Protein AF-A0A4P6ANY0-F1 (afdb_monomer_lite)

Radius of gyration: 17.71 Å; chains: 1; bounding box: 40×29×52 Å

Structure (mmCIF, N/CA/C/O backbone):
data_AF-A0A4P6ANY0-F1
#
_entry.id   AF-A0A4P6ANY0-F1
#
loop_
_atom_site.group_PDB
_atom_site.id
_atom_site.type_symbol
_atom_site.label_atom_id
_atom_site.label_alt_id
_atom_site.label_comp_id
_atom_site.label_asym_id
_atom_site.label_entity_id
_atom_site.label_seq_id
_atom_site.pdbx_PDB_ins_code
_atom_site.Cartn_x
_atom_site.Cartn_y
_atom_site.Cartn_z
_atom_site.occupancy
_atom_site.B_iso_or_equiv
_atom_site.auth_seq_id
_atom_site.auth_comp_id
_atom_site.auth_asym_id
_atom_site.auth_atom_id
_atom_site.pdbx_PDB_model_num
ATOM 1 N N . MET A 1 1 ? -23.982 -17.042 32.175 1.00 39.47 1 MET A N 1
ATOM 2 C CA . MET A 1 1 ? -23.091 -16.068 31.505 1.00 39.47 1 MET A CA 1
ATOM 3 C C . MET A 1 1 ? -23.804 -15.532 30.274 1.00 39.47 1 MET A C 1
ATOM 5 O O . MET A 1 1 ? -24.077 -16.291 29.357 1.00 39.47 1 MET A O 1
ATOM 9 N N . LYS A 1 2 ? -24.213 -14.259 30.294 1.00 32.12 2 LYS A N 1
ATOM 10 C CA . LYS A 1 2 ? -24.934 -13.619 29.187 1.00 32.12 2 LYS A CA 1
ATOM 11 C C . LYS A 1 2 ? -23.880 -13.184 28.167 1.00 32.12 2 LYS A C 1
ATOM 13 O O . LYS A 1 2 ? -23.181 -12.206 28.421 1.00 32.12 2 LYS A O 1
ATOM 18 N N . PHE A 1 3 ? -23.721 -13.928 27.071 1.00 43.78 3 PHE A N 1
ATOM 19 C CA . PHE A 1 3 ? -22.932 -13.477 25.925 1.00 43.78 3 PHE A CA 1
ATOM 20 C C . PHE A 1 3 ? -23.593 -12.197 25.404 1.00 43.78 3 PHE A C 1
ATOM 22 O O . PHE A 1 3 ? -24.580 -12.241 24.673 1.00 43.78 3 PHE A O 1
ATOM 29 N N . ARG A 1 4 ? -23.105 -11.033 25.853 1.00 41.69 4 ARG A N 1
ATOM 30 C CA . ARG A 1 4 ? -23.366 -9.772 25.164 1.00 41.69 4 ARG A CA 1
ATOM 31 C C . ARG A 1 4 ? -22.689 -9.925 23.813 1.00 41.69 4 ARG A C 1
ATOM 33 O O . ARG A 1 4 ? -21.478 -9.760 2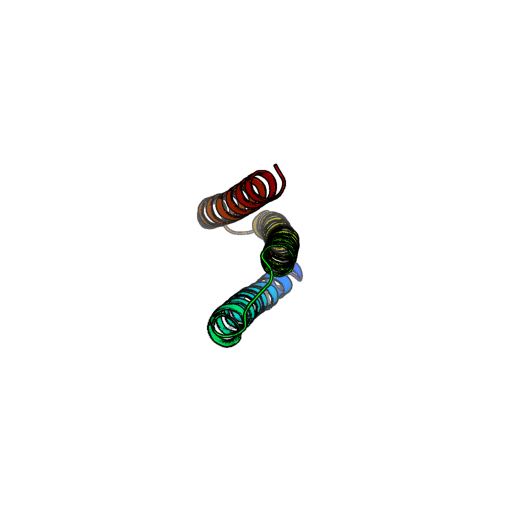3.724 1.00 41.69 4 ARG A O 1
ATOM 40 N N . GLY A 1 5 ? -23.466 -10.301 22.801 1.00 46.50 5 GLY A N 1
ATOM 41 C CA . GLY A 1 5 ? -23.066 -10.162 21.412 1.00 46.50 5 GLY A CA 1
ATOM 42 C C . GLY A 1 5 ? -22.784 -8.687 21.184 1.00 46.50 5 GLY A C 1
ATOM 43 O O . GLY A 1 5 ? -23.704 -7.888 21.023 1.00 46.50 5 GLY A O 1
ATOM 44 N N . THR A 1 6 ? -21.516 -8.306 21.281 1.00 53.78 6 THR A N 1
ATOM 45 C CA . THR A 1 6 ? -21.049 -7.031 20.767 1.00 53.78 6 THR A CA 1
ATOM 46 C C . THR A 1 6 ? -21.414 -7.029 19.287 1.00 53.78 6 THR A C 1
ATOM 48 O O . THR A 1 6 ? -21.040 -7.973 18.585 1.00 53.78 6 THR A O 1
ATOM 51 N N . PRO A 1 7 ? -22.191 -6.047 18.796 1.00 56.78 7 PRO A N 1
ATOM 52 C CA . PRO A 1 7 ? -22.453 -5.959 17.370 1.00 56.78 7 PRO A CA 1
ATOM 53 C C . PRO A 1 7 ? -21.090 -5.885 16.691 1.00 56.78 7 PRO A C 1
ATOM 55 O O . PRO A 1 7 ? -20.293 -4.995 17.005 1.00 56.78 7 PRO A O 1
ATOM 58 N N . ILE A 1 8 ? -20.781 -6.871 15.844 1.00 56.81 8 ILE A N 1
ATOM 59 C CA . ILE A 1 8 ? -19.542 -6.859 15.075 1.00 56.81 8 ILE A CA 1
ATOM 60 C C . ILE A 1 8 ? -19.610 -5.589 14.241 1.00 56.81 8 ILE A C 1
ATOM 62 O O . ILE A 1 8 ? -20.430 -5.463 13.335 1.00 56.81 8 ILE A O 1
ATOM 66 N N . ASN A 1 9 ? -18.798 -4.610 14.624 1.00 66.19 9 ASN A N 1
ATOM 67 C CA . ASN A 1 9 ? -18.746 -3.330 13.953 1.00 66.19 9 ASN A CA 1
ATOM 68 C C . ASN A 1 9 ? -18.287 -3.635 12.523 1.00 66.19 9 ASN A C 1
ATOM 70 O O . ASN A 1 9 ? -17.203 -4.191 12.348 1.00 66.19 9 ASN A O 1
ATOM 74 N N . THR A 1 10 ? -19.111 -3.354 11.510 1.00 69.44 10 THR A N 1
ATOM 75 C CA . THR A 1 10 ? -18.859 -3.736 10.105 1.00 69.44 10 THR A CA 1
ATOM 76 C C . THR A 1 10 ? -17.453 -3.338 9.651 1.00 69.44 10 THR A C 1
ATOM 78 O O . THR A 1 10 ? -16.779 -4.062 8.926 1.00 69.44 10 THR A O 1
ATOM 81 N N . TRP A 1 11 ? -16.964 -2.219 10.179 1.00 65.31 11 TRP A N 1
ATOM 82 C CA . TRP A 1 11 ? -15.621 -1.694 9.969 1.00 65.31 11 TRP A CA 1
ATOM 83 C C . TRP A 1 11 ? -14.494 -2.535 10.595 1.00 65.31 11 TRP A C 1
ATOM 85 O O . TRP A 1 11 ? -13.411 -2.630 10.026 1.00 65.31 11 TRP A O 1
ATOM 95 N N . ALA A 1 12 ? -14.729 -3.165 11.748 1.00 66.81 12 ALA A N 1
ATOM 96 C CA . ALA A 1 12 ? -13.783 -4.093 12.369 1.00 66.81 12 ALA A CA 1
ATOM 97 C C . ALA A 1 12 ? -13.691 -5.405 11.575 1.00 66.81 12 ALA A C 1
ATOM 99 O O . ALA A 1 12 ? -12.601 -5.945 11.409 1.00 66.81 12 ALA A O 1
ATOM 100 N N . LEU A 1 13 ? -14.817 -5.868 11.023 1.00 73.38 13 LEU A N 1
ATOM 101 C CA . LEU A 1 13 ? -14.867 -7.002 10.094 1.00 73.38 13 LEU A CA 1
ATOM 102 C C . LEU A 1 13 ? -14.066 -6.692 8.818 1.00 73.38 13 LEU A C 1
ATOM 104 O O . LEU A 1 13 ? -13.275 -7.512 8.361 1.00 73.38 13 LEU A O 1
ATOM 108 N N . LEU A 1 14 ? -14.203 -5.467 8.303 1.00 73.81 14 LEU A N 1
ATOM 109 C CA . LEU A 1 14 ? -13.471 -4.985 7.133 1.00 73.81 14 LEU A CA 1
ATOM 110 C C . LEU A 1 14 ? -11.955 -4.944 7.383 1.00 73.81 14 LEU A C 1
ATOM 112 O O . LEU A 1 14 ? -11.195 -5.444 6.563 1.00 73.81 14 LEU A O 1
ATOM 116 N N . LEU A 1 15 ? -11.503 -4.455 8.544 1.00 71.81 15 LEU A N 1
ATOM 117 C CA . LEU A 1 15 ? -10.084 -4.511 8.932 1.00 71.81 15 LEU A CA 1
ATOM 118 C C . LEU A 1 15 ? -9.560 -5.944 9.068 1.00 71.81 15 LEU A C 1
ATOM 120 O O . LEU A 1 15 ? -8.447 -6.232 8.629 1.00 71.81 15 LEU A O 1
ATOM 124 N N . LEU A 1 16 ? -10.361 -6.833 9.658 1.00 75.38 16 LEU A N 1
ATOM 125 C CA . LEU A 1 16 ? -10.000 -8.232 9.874 1.00 75.38 16 LEU A CA 1
ATOM 126 C C . LEU A 1 16 ? -9.828 -8.994 8.552 1.00 75.38 16 LEU A C 1
ATOM 128 O O . LEU A 1 16 ? -8.998 -9.893 8.481 1.00 75.38 16 LEU A O 1
ATOM 132 N N . VAL A 1 17 ? -10.554 -8.600 7.501 1.00 78.75 17 VAL A N 1
ATOM 133 C CA . VAL A 1 17 ? -10.396 -9.145 6.144 1.00 78.75 17 VAL A CA 1
ATOM 134 C C . VAL A 1 17 ? -9.290 -8.426 5.362 1.00 78.75 17 VAL A C 1
ATOM 136 O O . VAL A 1 17 ? -8.516 -9.075 4.665 1.00 78.75 17 VAL A O 1
ATOM 139 N N . CYS A 1 18 ? -9.151 -7.104 5.489 1.00 77.38 18 CYS A N 1
ATOM 140 C CA . CYS A 1 18 ? -8.137 -6.343 4.750 1.00 77.38 18 CYS A CA 1
ATOM 141 C C . CYS A 1 18 ? -6.701 -6.705 5.143 1.00 77.38 18 CYS A C 1
ATOM 143 O O . CYS A 1 18 ? -5.822 -6.703 4.287 1.00 77.38 18 CYS A O 1
ATOM 145 N N . LEU A 1 19 ? -6.445 -7.020 6.414 1.00 76.12 19 LEU A N 1
ATOM 146 C CA . LEU A 1 19 ? -5.098 -7.336 6.890 1.00 76.12 19 LEU A CA 1
ATOM 147 C C . LEU A 1 19 ? -4.498 -8.605 6.241 1.00 76.12 19 LEU A C 1
ATOM 149 O O . LEU A 1 19 ? -3.405 -8.509 5.682 1.00 76.12 19 LEU A O 1
ATOM 153 N N . PRO A 1 20 ? -5.178 -9.769 6.224 1.00 80.19 20 PRO A N 1
ATOM 154 C CA . PRO A 1 20 ? -4.682 -10.941 5.505 1.00 80.19 20 PRO A CA 1
ATOM 155 C C . PRO A 1 20 ? -4.616 -10.718 3.989 1.00 80.19 20 PRO A C 1
ATOM 157 O O . PRO A 1 20 ? -3.678 -11.198 3.359 1.00 80.19 20 PRO A O 1
ATOM 160 N N . VAL A 1 21 ? -5.538 -9.944 3.402 1.00 84.12 21 VAL A N 1
ATOM 161 C CA . VAL A 1 21 ? -5.475 -9.581 1.973 1.00 84.12 21 VAL A CA 1
ATOM 162 C C . VAL A 1 21 ? -4.207 -8.785 1.661 1.00 84.12 21 VAL A C 1
ATOM 164 O O . VAL A 1 21 ? -3.520 -9.100 0.693 1.00 84.12 21 VAL A O 1
ATOM 167 N N . ALA A 1 22 ? -3.845 -7.812 2.501 1.00 81.62 22 ALA A N 1
ATOM 168 C CA . ALA A 1 22 ? -2.621 -7.032 2.333 1.00 81.62 22 ALA A CA 1
ATOM 169 C C . ALA A 1 22 ? -1.355 -7.903 2.440 1.00 81.62 22 ALA A C 1
ATOM 171 O O . ALA A 1 22 ? -0.411 -7.712 1.674 1.00 81.62 22 ALA A O 1
ATOM 172 N N . ILE A 1 23 ? -1.347 -8.888 3.345 1.00 84.69 23 ILE A N 1
ATOM 173 C CA . ILE A 1 23 ? -0.234 -9.839 3.495 1.00 84.6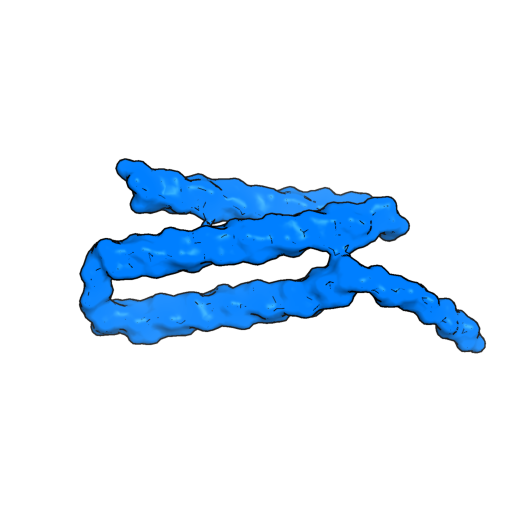9 23 ILE A CA 1
ATOM 174 C C . ILE A 1 23 ? -0.101 -10.723 2.250 1.00 84.69 23 ILE A C 1
ATOM 176 O O . ILE A 1 23 ? 0.994 -10.843 1.701 1.00 84.69 23 ILE A O 1
ATOM 180 N N . VAL A 1 24 ? -1.204 -11.310 1.771 1.00 88.38 24 VAL A N 1
ATOM 181 C CA . VAL A 1 24 ? -1.207 -12.138 0.552 1.00 88.38 24 VAL A CA 1
ATOM 182 C C . VAL A 1 24 ? -0.771 -11.315 -0.655 1.00 88.38 24 VAL A C 1
ATOM 184 O O . VAL A 1 24 ? 0.057 -11.770 -1.435 1.00 88.38 24 VAL A O 1
ATOM 187 N N . TYR A 1 25 ? -1.260 -10.082 -0.775 1.00 86.06 25 TYR A N 1
ATOM 188 C CA . TYR A 1 25 ? -0.862 -9.155 -1.828 1.00 86.06 25 TYR A CA 1
ATOM 189 C C . TYR A 1 25 ? 0.652 -8.884 -1.815 1.00 86.06 25 TYR A C 1
ATOM 191 O O . TYR A 1 25 ? 1.303 -8.998 -2.856 1.00 86.06 25 TYR A O 1
ATOM 199 N N . GLN A 1 26 ? 1.242 -8.591 -0.648 1.00 85.12 26 GLN A N 1
ATOM 200 C CA . GLN A 1 26 ? 2.694 -8.409 -0.543 1.00 85.12 26 GLN A CA 1
ATOM 201 C C . GLN A 1 26 ? 3.461 -9.683 -0.901 1.00 85.12 26 GLN A C 1
ATOM 203 O O . GLN A 1 26 ? 4.478 -9.614 -1.593 1.00 85.12 26 GLN A O 1
ATOM 208 N N . PHE A 1 27 ? 2.960 -10.846 -0.481 1.00 87.44 27 PHE A N 1
ATOM 209 C CA . PHE A 1 27 ? 3.574 -12.128 -0.803 1.00 87.44 27 PHE A CA 1
ATOM 210 C C . PHE A 1 27 ? 3.528 -12.424 -2.308 1.00 87.44 27 PHE A C 1
ATOM 212 O O . PHE A 1 27 ? 4.540 -12.824 -2.877 1.00 87.44 27 PHE A O 1
A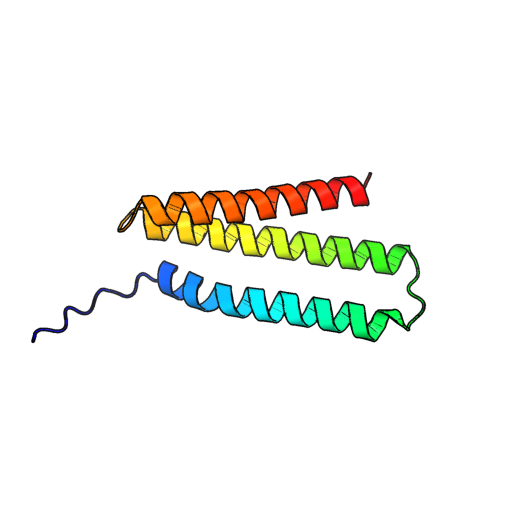TOM 219 N N . MET A 1 28 ? 2.399 -12.156 -2.974 1.00 87.88 28 MET A N 1
ATOM 220 C CA . MET A 1 28 ? 2.255 -12.318 -4.424 1.00 87.88 28 MET A CA 1
ATOM 221 C C . MET A 1 28 ? 3.234 -11.432 -5.194 1.00 87.88 28 MET A C 1
ATOM 223 O O . MET A 1 28 ? 3.907 -11.922 -6.095 1.00 87.88 28 MET A O 1
ATOM 227 N N . TRP A 1 29 ? 3.369 -10.155 -4.823 1.00 86.62 29 TRP A N 1
ATOM 228 C CA . TRP A 1 29 ? 4.345 -9.268 -5.463 1.00 86.62 29 TRP A CA 1
ATOM 229 C C . TRP A 1 29 ? 5.789 -9.676 -5.179 1.00 86.62 29 TRP A C 1
ATOM 231 O O . TRP A 1 29 ? 6.615 -9.638 -6.086 1.00 86.62 29 TRP A O 1
ATOM 241 N N . SER A 1 30 ? 6.100 -10.097 -3.952 1.00 84.69 30 SER A N 1
ATOM 242 C CA . SER A 1 30 ? 7.431 -10.601 -3.596 1.00 84.69 30 SER A CA 1
ATOM 243 C C . SER A 1 30 ? 7.796 -11.843 -4.416 1.00 84.69 30 SER A C 1
ATOM 245 O O . SER A 1 30 ? 8.868 -11.911 -5.019 1.00 84.69 30 SER A O 1
ATOM 247 N N . TRP A 1 31 ? 6.865 -12.793 -4.535 1.00 86.38 31 TRP A N 1
ATOM 248 C CA . TRP A 1 31 ? 7.017 -13.969 -5.390 1.00 86.38 31 TRP A CA 1
ATOM 249 C C . TRP A 1 31 ? 7.188 -13.577 -6.859 1.00 86.38 31 TRP A C 1
ATOM 251 O O . TRP A 1 31 ? 8.057 -14.104 -7.554 1.00 86.38 31 TRP A O 1
ATOM 261 N N . TYR A 1 32 ? 6.366 -12.647 -7.345 1.00 84.06 32 TYR A N 1
ATOM 262 C CA . TYR A 1 32 ? 6.394 -12.199 -8.731 1.00 84.06 32 TYR A CA 1
ATOM 263 C C . TYR A 1 32 ? 7.745 -11.575 -9.092 1.00 84.06 32 TYR A C 1
ATOM 265 O O . TYR A 1 32 ? 8.360 -11.988 -10.073 1.00 84.06 32 TYR A O 1
ATOM 273 N N . PHE A 1 33 ? 8.255 -10.656 -8.266 1.00 82.38 33 PHE A N 1
ATOM 274 C CA . PHE A 1 33 ? 9.558 -10.029 -8.493 1.00 82.38 33 PHE A CA 1
ATOM 275 C C . PHE A 1 33 ? 10.720 -11.013 -8.345 1.00 82.38 33 PHE A C 1
ATOM 277 O O . PHE A 1 33 ? 11.650 -10.956 -9.142 1.00 82.38 33 PHE A O 1
ATOM 284 N N . THR A 1 34 ? 10.676 -11.943 -7.388 1.00 81.88 34 THR A N 1
ATOM 285 C CA . THR A 1 34 ? 11.746 -12.945 -7.230 1.00 81.88 34 THR A CA 1
ATOM 286 C C . THR A 1 34 ? 11.772 -13.943 -8.388 1.00 81.88 34 THR A C 1
ATOM 288 O O . THR A 1 34 ? 12.838 -14.188 -8.948 1.00 81.88 34 THR A O 1
ATOM 291 N N . THR A 1 35 ? 10.616 -14.451 -8.822 1.00 80.25 35 THR A N 1
ATOM 292 C CA . THR A 1 35 ? 10.517 -15.432 -9.920 1.00 80.25 35 THR A CA 1
ATOM 293 C C . THR A 1 35 ? 10.840 -14.810 -11.275 1.0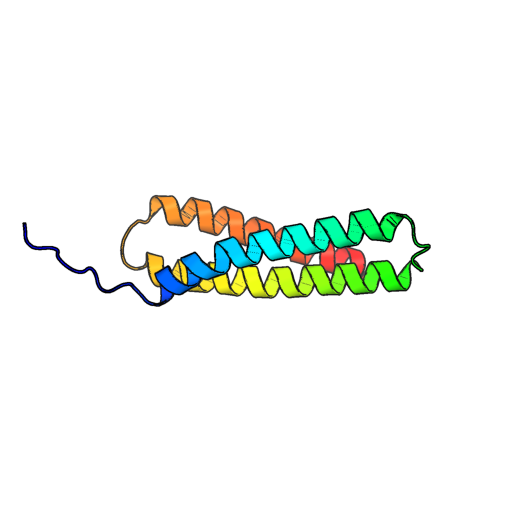0 80.25 35 THR A C 1
ATOM 295 O O . THR A 1 35 ? 11.540 -15.408 -12.088 1.00 80.25 35 THR A O 1
ATOM 298 N N . MET A 1 36 ? 10.357 -13.593 -11.526 1.00 69.19 36 MET A N 1
ATOM 299 C CA . MET A 1 36 ? 10.587 -12.914 -12.798 1.00 69.19 36 MET A CA 1
ATOM 300 C C . MET A 1 36 ? 11.922 -12.165 -12.855 1.00 69.19 36 MET A C 1
ATOM 302 O O . MET A 1 36 ? 12.282 -11.709 -13.932 1.00 69.19 36 MET A O 1
ATOM 306 N N . SER A 1 37 ? 12.679 -12.039 -11.758 1.00 58.34 37 SER A N 1
ATOM 307 C CA . SER A 1 37 ? 14.011 -11.403 -11.771 1.00 58.34 37 SER A CA 1
ATOM 308 C C . SER A 1 37 ? 15.010 -12.066 -12.735 1.00 58.34 37 SER A C 1
ATOM 310 O O . SER A 1 37 ? 15.984 -11.433 -13.131 1.00 58.34 37 SER A O 1
ATOM 312 N N . GLY A 1 38 ? 14.755 -13.317 -13.144 1.00 56.06 38 GLY A N 1
ATOM 313 C CA . GLY A 1 38 ? 15.527 -14.026 -14.170 1.00 56.06 38 GLY A CA 1
ATOM 314 C C . GLY A 1 38 ? 15.110 -13.733 -15.620 1.00 56.06 38 GLY A C 1
ATOM 315 O O . GLY A 1 38 ? 15.846 -14.079 -16.540 1.00 56.06 38 GLY A O 1
ATOM 316 N N . ALA A 1 39 ? 13.952 -13.103 -15.842 1.00 60.00 39 ALA A N 1
ATOM 317 C CA . ALA A 1 39 ? 13.504 -12.647 -17.153 1.00 60.00 39 ALA A CA 1
ATOM 318 C C . ALA A 1 39 ? 14.009 -11.217 -17.375 1.00 60.00 39 ALA A C 1
ATOM 320 O O . ALA A 1 39 ? 13.898 -10.368 -16.498 1.00 60.00 39 ALA A O 1
ATOM 321 N N . SER A 1 40 ? 14.581 -10.930 -18.539 1.00 63.09 40 SER A N 1
ATOM 322 C CA . SER A 1 40 ? 15.073 -9.603 -18.912 1.00 63.09 40 SER A CA 1
ATOM 323 C C . SER A 1 40 ? 13.916 -8.607 -19.041 1.00 63.09 40 SER A C 1
ATOM 325 O O . SER A 1 40 ? 13.365 -8.414 -20.124 1.00 63.09 40 SER A O 1
ATOM 327 N N . TRP A 1 41 ? 13.523 -7.992 -17.928 1.00 73.44 41 TRP A N 1
ATOM 328 C CA . TRP A 1 41 ? 12.607 -6.859 -17.912 1.00 73.44 41 TRP A CA 1
ATOM 329 C C . TRP A 1 41 ? 13.234 -5.692 -18.667 1.00 73.44 41 TRP A C 1
ATOM 331 O O . TRP A 1 41 ? 14.367 -5.303 -18.378 1.00 73.44 41 TRP A O 1
ATOM 341 N N . SER A 1 42 ? 12.495 -5.088 -19.599 1.00 79.06 42 SER A N 1
ATOM 342 C CA . SER A 1 42 ? 12.846 -3.734 -20.014 1.00 79.06 42 SER A CA 1
ATOM 343 C C . SER A 1 42 ? 12.660 -2.797 -18.816 1.00 79.06 42 SER A C 1
ATOM 345 O O . SER A 1 42 ? 11.742 -2.978 -18.007 1.00 79.06 42 SER A O 1
ATOM 347 N N . LEU A 1 43 ? 13.538 -1.800 -18.692 1.00 77.44 43 LEU A N 1
ATOM 348 C CA . LEU A 1 43 ? 13.502 -0.822 -17.600 1.00 77.44 43 LEU A CA 1
ATOM 349 C C . LEU A 1 43 ? 12.110 -0.177 -17.463 1.00 77.44 43 LEU A C 1
ATOM 351 O O . LEU A 1 43 ? 11.597 -0.046 -16.355 1.00 77.44 43 LEU A O 1
ATOM 355 N N . GLU A 1 44 ? 11.468 0.120 -18.595 1.00 78.62 44 GLU A N 1
ATOM 356 C CA . GLU A 1 44 ? 10.121 0.696 -18.671 1.00 78.62 44 GLU A CA 1
ATOM 357 C C . GLU A 1 44 ? 9.033 -0.238 -18.115 1.00 78.62 44 GLU A C 1
ATOM 359 O O . GLU A 1 44 ? 8.151 0.205 -17.379 1.00 78.62 44 GLU A O 1
ATOM 364 N N . LEU A 1 45 ? 9.085 -1.542 -18.421 1.00 80.50 45 LEU A N 1
ATOM 365 C CA . LEU A 1 45 ? 8.117 -2.513 -17.892 1.00 80.50 45 LEU A CA 1
ATOM 366 C C . LEU A 1 45 ? 8.261 -2.675 -16.379 1.00 80.50 45 LEU A C 1
ATOM 368 O O . LEU A 1 45 ? 7.256 -2.744 -15.668 1.00 80.50 45 LEU A O 1
ATOM 372 N N . TYR A 1 46 ? 9.500 -2.706 -15.885 1.00 81.69 46 TYR A N 1
ATOM 373 C CA . TYR A 1 46 ? 9.772 -2.766 -14.453 1.00 81.69 46 TYR A CA 1
ATOM 374 C C . TYR A 1 46 ? 9.241 -1.518 -13.734 1.00 81.69 46 TYR A C 1
ATOM 376 O O . TYR A 1 46 ? 8.491 -1.643 -12.768 1.00 81.69 46 TYR A O 1
ATOM 384 N N . GLN A 1 47 ? 9.553 -0.321 -14.239 1.00 80.88 47 GLN A N 1
ATOM 385 C CA . GLN A 1 47 ? 9.068 0.940 -13.670 1.00 80.88 47 GLN A CA 1
ATOM 386 C C . GLN A 1 47 ? 7.536 1.007 -13.649 1.00 80.88 47 GLN A C 1
ATOM 388 O O . GLN A 1 47 ? 6.955 1.283 -12.600 1.00 80.88 47 GLN A O 1
ATOM 393 N N . ASN A 1 48 ? 6.868 0.666 -14.755 1.00 82.94 48 ASN A N 1
ATOM 394 C CA . ASN A 1 48 ? 5.405 0.676 -14.832 1.00 82.94 48 ASN A CA 1
ATOM 395 C C . ASN A 1 48 ? 4.752 -0.277 -13.819 1.00 82.94 48 ASN A C 1
ATOM 397 O O . ASN A 1 48 ? 3.752 0.075 -13.191 1.00 82.94 48 ASN A O 1
ATOM 401 N N . LEU A 1 49 ? 5.320 -1.467 -13.608 1.00 85.19 49 LEU A N 1
ATOM 402 C CA . LEU A 1 49 ? 4.800 -2.414 -12.619 1.00 85.19 49 LEU A CA 1
ATOM 403 C C . LEU A 1 49 ? 5.040 -1.977 -11.183 1.00 85.19 49 LEU A C 1
ATOM 405 O O . LEU A 1 49 ? 4.178 -2.191 -10.332 1.00 85.19 49 LEU A O 1
ATOM 409 N N . VAL A 1 50 ? 6.189 -1.366 -10.901 1.00 84.62 50 VAL A N 1
ATOM 410 C CA . VAL A 1 50 ? 6.472 -0.833 -9.569 1.00 84.62 50 VAL A CA 1
ATOM 411 C C . VAL A 1 50 ? 5.544 0.344 -9.257 1.00 84.62 50 VAL A C 1
ATOM 413 O O . VAL A 1 50 ? 4.975 0.387 -8.167 1.00 84.62 50 VAL A O 1
ATOM 416 N N . VAL A 1 51 ? 5.302 1.241 -10.219 1.00 85.00 51 VAL A N 1
ATOM 417 C CA . VAL A 1 51 ? 4.324 2.335 -10.086 1.00 85.00 51 VAL A CA 1
ATOM 418 C C . VAL A 1 51 ? 2.915 1.784 -9.873 1.00 85.00 51 VAL A C 1
ATOM 420 O O . VAL A 1 51 ? 2.205 2.252 -8.980 1.00 85.00 51 VAL A O 1
ATOM 423 N N . PHE A 1 52 ? 2.517 0.760 -10.634 1.00 85.88 52 PHE A N 1
ATOM 424 C CA . PHE A 1 52 ? 1.222 0.104 -10.458 1.00 85.88 52 PHE A CA 1
ATOM 425 C C . PHE A 1 52 ? 1.085 -0.493 -9.053 1.00 85.88 52 PHE A C 1
ATOM 427 O O . PHE A 1 52 ? 0.123 -0.180 -8.353 1.00 85.88 52 PHE A O 1
ATOM 434 N N . LYS A 1 53 ? 2.083 -1.266 -8.605 1.00 87.00 53 LYS A N 1
ATOM 435 C CA . LYS A 1 53 ? 2.126 -1.848 -7.258 1.00 87.00 53 LYS A CA 1
ATOM 436 C C . LYS A 1 53 ? 2.001 -0.776 -6.172 1.00 87.00 53 LYS A C 1
ATOM 438 O O . LYS A 1 53 ? 1.200 -0.945 -5.253 1.00 87.00 53 LYS A O 1
ATOM 443 N N . LEU A 1 54 ? 2.796 0.293 -6.255 1.00 84.12 54 LEU A N 1
ATOM 444 C CA . LEU A 1 54 ? 2.794 1.382 -5.273 1.00 84.12 54 LEU A CA 1
ATOM 445 C C . LEU A 1 54 ? 1.444 2.109 -5.249 1.00 84.12 54 LEU A C 1
ATOM 447 O O . LEU A 1 54 ? 0.931 2.428 -4.178 1.00 84.12 54 LEU A O 1
ATOM 451 N N . SER A 1 55 ? 0.832 2.317 -6.416 1.00 85.75 55 SER A N 1
ATOM 452 C CA . SER A 1 55 ? -0.482 2.956 -6.529 1.00 85.75 55 SER A CA 1
ATOM 453 C C . SER A 1 55 ? -1.571 2.138 -5.832 1.00 85.75 55 SER A C 1
ATOM 455 O O . SER A 1 55 ? -2.361 2.687 -5.061 1.00 85.75 55 SER A O 1
ATOM 457 N N . SER A 1 56 ? -1.602 0.816 -6.037 1.00 85.56 56 SER A N 1
ATOM 458 C CA . SER A 1 56 ? -2.568 -0.055 -5.356 1.00 85.56 56 SER A CA 1
ATOM 459 C C . SER A 1 56 ? -2.301 -0.195 -3.855 1.00 85.56 56 SER A C 1
ATOM 461 O O . SER A 1 56 ? -3.256 -0.280 -3.082 1.00 85.56 56 SER A O 1
ATOM 463 N N . GLU A 1 57 ? -1.040 -0.149 -3.413 1.00 84.38 57 GLU A N 1
ATOM 464 C CA . GLU A 1 57 ? -0.690 -0.102 -1.985 1.00 84.38 57 GLU A CA 1
ATOM 465 C C . GLU A 1 57 ? -1.232 1.163 -1.309 1.00 84.38 57 GLU A C 1
ATOM 467 O O . GLU A 1 57 ? -1.874 1.069 -0.262 1.00 84.38 57 GLU A O 1
ATOM 472 N N . ILE A 1 58 ? -1.067 2.335 -1.934 1.00 85.88 58 ILE A N 1
ATOM 473 C CA . ILE A 1 58 ? -1.589 3.608 -1.412 1.00 85.88 58 ILE A CA 1
ATOM 474 C C . ILE A 1 58 ? -3.107 3.541 -1.224 1.00 85.88 58 ILE A C 1
ATOM 476 O O . ILE A 1 58 ? -3.614 3.933 -0.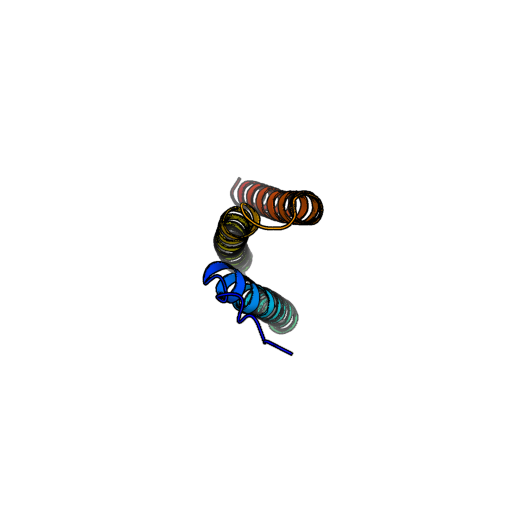170 1.00 85.88 58 ILE A O 1
ATOM 480 N N . VAL A 1 59 ? -3.843 3.027 -2.215 1.00 86.88 59 VAL A N 1
ATOM 481 C CA . VAL A 1 59 ? -5.308 2.905 -2.136 1.00 86.88 59 VAL A CA 1
ATOM 482 C C . VAL A 1 59 ? -5.715 1.957 -1.007 1.00 86.88 59 VAL A C 1
ATOM 484 O O . VAL A 1 59 ? -6.547 2.312 -0.170 1.00 86.88 59 VAL A O 1
ATOM 487 N N . MET A 1 60 ? -5.101 0.774 -0.936 1.00 84.88 60 MET A N 1
ATOM 488 C CA . MET A 1 60 ? -5.408 -0.230 0.083 1.00 84.88 60 MET A CA 1
ATOM 489 C C . MET A 1 60 ? -5.123 0.286 1.499 1.00 84.88 60 MET A C 1
ATOM 491 O O . MET A 1 60 ? -5.990 0.198 2.373 1.00 84.88 60 MET A O 1
ATOM 495 N N . TYR A 1 61 ? -3.952 0.882 1.730 1.00 83.50 61 TYR A N 1
ATOM 496 C CA . TYR A 1 61 ? -3.591 1.423 3.041 1.00 83.50 61 TYR A CA 1
ATOM 497 C C . TYR A 1 61 ? -4.441 2.632 3.426 1.00 83.50 61 TYR A C 1
ATOM 499 O O . TYR A 1 61 ? -4.807 2.760 4.594 1.00 83.50 61 TYR A O 1
ATOM 507 N N . SER A 1 62 ? -4.844 3.469 2.465 1.00 83.06 62 SER A N 1
ATOM 508 C CA . SER A 1 62 ? -5.769 4.582 2.717 1.00 83.06 62 SER A CA 1
ATOM 509 C C . SER A 1 62 ? -7.145 4.088 3.172 1.00 83.06 62 SER A C 1
ATOM 511 O O . SER A 1 62 ? -7.707 4.622 4.130 1.00 83.06 62 SER A O 1
ATOM 513 N N . ILE A 1 63 ? -7.672 3.027 2.546 1.00 83.19 63 ILE A N 1
ATOM 514 C CA . ILE A 1 63 ? -8.940 2.396 2.950 1.00 83.19 63 ILE A CA 1
ATOM 515 C C . ILE A 1 63 ? -8.815 1.783 4.349 1.00 83.19 63 ILE A C 1
ATOM 517 O O . ILE A 1 63 ? -9.698 1.983 5.186 1.00 83.19 63 ILE A O 1
ATOM 521 N N . MET A 1 64 ? -7.714 1.079 4.633 1.00 81.25 64 MET A N 1
ATOM 522 C CA . MET A 1 64 ? -7.466 0.505 5.959 1.00 81.25 64 MET A CA 1
ATOM 523 C C . MET A 1 64 ? -7.351 1.593 7.028 1.00 81.25 64 MET A C 1
ATOM 525 O O . MET A 1 64 ? -7.986 1.480 8.073 1.00 81.25 64 MET A O 1
ATOM 529 N N . LEU A 1 65 ? -6.606 2.669 6.765 1.00 81.38 65 LEU A N 1
ATOM 530 C CA . LEU A 1 65 ? -6.479 3.810 7.670 1.00 81.38 65 LEU A CA 1
ATOM 531 C C . LEU A 1 65 ? -7.845 4.458 7.930 1.00 81.38 65 LEU A C 1
ATOM 533 O O . LEU A 1 65 ? -8.193 4.730 9.079 1.00 81.38 65 LEU A O 1
ATOM 537 N N . TRP A 1 66 ? -8.653 4.649 6.887 1.00 79.81 66 TRP A N 1
ATOM 538 C CA . TRP A 1 66 ? -9.990 5.225 7.006 1.00 79.81 66 TRP A CA 1
ATOM 539 C C . TRP A 1 66 ? -10.940 4.348 7.833 1.00 79.81 66 TRP A C 1
ATOM 541 O O . TRP A 1 66 ? -11.597 4.843 8.756 1.00 79.81 66 TRP A O 1
ATOM 551 N N . ALA A 1 67 ? -10.967 3.039 7.566 1.00 75.31 67 ALA A N 1
ATOM 552 C CA . ALA A 1 67 ? -11.732 2.075 8.353 1.00 75.31 67 ALA A CA 1
ATOM 553 C C . ALA A 1 67 ? -11.278 2.076 9.819 1.00 75.31 67 ALA A C 1
ATOM 555 O O . ALA A 1 67 ? -12.106 2.081 10.733 1.00 75.31 67 ALA A O 1
ATOM 556 N N . LEU A 1 68 ? -9.967 2.160 10.054 1.00 73.44 68 LEU A N 1
ATOM 557 C CA . LEU A 1 68 ? -9.396 2.215 11.391 1.00 73.44 68 LEU A CA 1
ATOM 558 C C . LEU A 1 68 ? -9.842 3.467 12.129 1.00 73.44 68 LEU A C 1
ATOM 560 O O . LEU A 1 68 ? -10.355 3.340 13.239 1.00 73.44 68 LEU A O 1
ATOM 564 N N . VAL A 1 69 ? -9.751 4.646 11.505 1.00 72.81 69 VAL A N 1
ATOM 565 C CA . VAL A 1 69 ? -10.237 5.914 12.070 1.00 72.81 69 VAL A CA 1
ATOM 566 C C . VAL A 1 69 ? -11.701 5.796 12.492 1.00 72.81 69 VAL A C 1
ATOM 568 O O . VAL A 1 69 ? -12.011 6.176 13.623 1.00 72.81 69 VAL A O 1
ATOM 571 N N . LYS A 1 70 ? -12.569 5.216 11.645 1.00 70.25 70 LYS A N 1
ATOM 572 C CA . LYS A 1 70 ? -14.006 5.018 11.912 1.00 70.25 70 LYS A CA 1
ATOM 573 C C . LYS A 1 70 ? -14.285 4.042 13.061 1.00 70.25 70 LYS A C 1
ATOM 575 O O . LYS A 1 70 ? -15.077 4.378 13.938 1.00 70.25 70 LYS A O 1
ATOM 580 N N . VAL A 1 71 ? -13.621 2.881 13.115 1.00 66.06 71 VAL A N 1
ATOM 581 C CA . VAL A 1 71 ? -13.771 1.906 14.224 1.00 66.06 71 VAL A CA 1
ATOM 582 C C . VAL A 1 71 ? -13.379 2.539 15.549 1.00 66.06 71 VAL A C 1
ATOM 584 O O . VAL A 1 71 ? -14.078 2.457 16.558 1.00 66.06 71 VAL A O 1
ATOM 587 N N . SER A 1 72 ? -12.231 3.194 15.556 1.00 60.81 72 SER A N 1
ATOM 588 C CA . SER A 1 72 ? -11.567 3.572 16.792 1.00 60.81 72 SER A CA 1
ATOM 589 C C . SER A 1 72 ? -12.052 4.910 17.356 1.00 60.81 72 SER A C 1
ATOM 591 O O . SER A 1 72 ? -11.471 5.407 18.315 1.00 60.81 72 SER A O 1
ATOM 593 N N . VAL A 1 73 ? -13.116 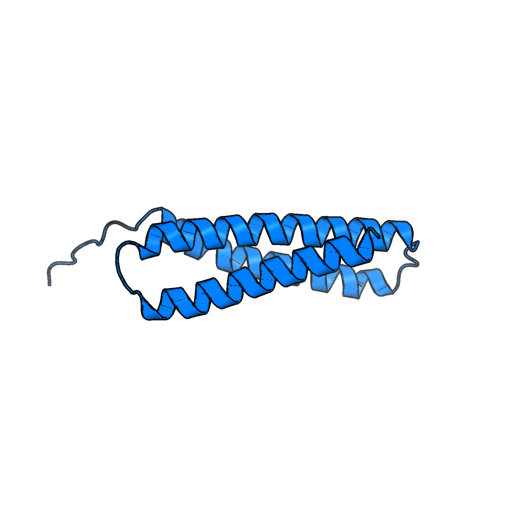5.512 16.803 1.00 57.12 73 VAL A N 1
ATOM 594 C CA . VAL A 1 73 ? -13.904 6.551 17.505 1.00 57.12 73 VAL A CA 1
ATOM 595 C C . VAL A 1 73 ? -14.549 5.979 18.778 1.00 57.12 73 VAL A C 1
ATOM 597 O O . VAL A 1 73 ? -14.903 6.740 19.668 1.00 57.12 73 VAL A O 1
ATOM 600 N N . THR A 1 74 ? -14.661 4.650 18.907 1.00 54.22 74 THR A N 1
ATOM 601 C CA . THR A 1 74 ? -15.524 4.045 19.931 1.00 54.22 74 THR A CA 1
ATOM 602 C C . THR A 1 74 ? -14.845 3.281 21.073 1.00 54.22 74 THR A C 1
ATOM 604 O O . THR A 1 74 ? -15.521 3.120 22.084 1.00 54.22 74 THR A O 1
ATOM 607 N N . GLN A 1 75 ? -13.584 2.803 20.991 1.00 55.47 75 GLN A N 1
ATOM 608 C CA . GLN A 1 75 ? -13.103 1.839 22.013 1.00 55.47 75 GLN A CA 1
ATOM 609 C C . GLN A 1 75 ? -11.672 1.968 22.594 1.00 55.47 75 GLN A C 1
ATOM 611 O O . GLN A 1 75 ? -11.562 1.760 23.796 1.00 55.47 75 GLN A O 1
ATOM 616 N N . HIS A 1 76 ? -10.592 2.351 21.885 1.00 60.50 76 HIS A N 1
ATOM 617 C CA . HIS A 1 76 ? -9.241 2.431 22.510 1.00 60.50 76 HIS A CA 1
ATOM 618 C C . HIS A 1 76 ? -8.285 3.463 21.850 1.00 60.50 76 HIS A C 1
ATOM 620 O O . HIS A 1 76 ? -7.876 3.254 20.707 1.00 60.50 76 HIS A O 1
ATOM 626 N N . PRO A 1 77 ? -7.867 4.548 22.541 1.00 59.16 77 PRO A N 1
ATOM 627 C CA . PRO A 1 77 ? -7.096 5.649 21.938 1.00 59.16 77 PRO A CA 1
ATOM 628 C C . PRO A 1 77 ? -5.587 5.385 21.750 1.00 59.16 77 PRO A C 1
ATOM 630 O O . PRO A 1 77 ? -4.998 5.924 20.818 1.00 59.16 77 PRO A O 1
ATOM 633 N N . LEU A 1 78 ? -4.943 4.552 22.580 1.00 58.69 78 LEU A N 1
ATOM 634 C CA . LEU A 1 78 ? -3.479 4.356 22.536 1.00 58.69 78 LEU A CA 1
ATOM 635 C C . LEU A 1 78 ? -3.009 3.460 21.377 1.00 58.69 78 LEU A C 1
ATOM 637 O O . LEU A 1 78 ? -2.090 3.822 20.647 1.00 58.69 78 LEU A O 1
ATOM 641 N N . SER A 1 79 ? -3.676 2.324 21.151 1.00 59.62 79 SER A N 1
ATOM 642 C CA . SER A 1 79 ? -3.378 1.435 20.011 1.00 59.62 79 SER A CA 1
ATOM 643 C C . SER A 1 79 ? -3.618 2.136 18.662 1.00 59.62 79 SER A C 1
ATOM 645 O O . SER A 1 79 ? -2.919 1.888 17.681 1.00 59.62 79 SER A O 1
ATOM 647 N N . LYS A 1 80 ? -4.547 3.097 18.644 1.00 62.84 80 LYS A N 1
ATOM 648 C CA . LYS A 1 80 ? -4.910 3.912 17.485 1.00 62.84 80 LYS A CA 1
ATOM 649 C C . LYS A 1 80 ? -3.772 4.818 17.014 1.00 62.84 80 LYS A C 1
ATOM 651 O O . LYS A 1 80 ? -3.526 4.897 15.815 1.00 62.84 80 LYS A O 1
ATOM 656 N N . GLY A 1 81 ? -3.076 5.473 17.947 1.00 64.44 81 GLY A N 1
ATOM 657 C CA . GLY A 1 81 ? -1.957 6.359 17.621 1.00 64.44 81 GLY A CA 1
ATOM 658 C C . GLY A 1 81 ? -0.835 5.604 16.918 1.00 64.44 81 GLY A C 1
ATOM 659 O O . GLY A 1 81 ? -0.396 6.010 15.850 1.00 64.44 81 GLY A O 1
ATOM 660 N N . ILE A 1 82 ? -0.452 4.447 17.460 1.00 73.25 82 ILE A N 1
ATOM 661 C CA . ILE A 1 82 ? 0.635 3.629 16.912 1.00 73.25 82 ILE A CA 1
ATOM 662 C C . ILE A 1 82 ? 0.288 3.134 15.506 1.00 73.25 82 ILE A C 1
ATOM 664 O O . ILE A 1 82 ? 1.066 3.340 14.578 1.00 73.25 82 ILE A O 1
ATOM 668 N N . VAL A 1 83 ? -0.895 2.537 15.319 1.00 71.00 83 VAL A N 1
ATOM 669 C CA . VAL A 1 83 ? -1.286 1.989 14.010 1.00 71.00 83 VAL A CA 1
ATOM 670 C C . VAL A 1 83 ? -1.501 3.097 12.977 1.00 71.00 83 VAL A C 1
ATOM 672 O O . VAL A 1 83 ? -1.105 2.939 11.826 1.00 71.00 83 VAL A O 1
ATOM 675 N N . SER A 1 84 ? -2.069 4.240 13.376 1.00 74.56 84 SER A N 1
ATOM 676 C CA . SER A 1 84 ? -2.240 5.385 12.479 1.00 74.56 84 SER A CA 1
ATOM 677 C C . SER A 1 84 ? -0.903 5.990 12.062 1.00 74.56 84 SER A C 1
ATOM 679 O O . SER A 1 84 ? -0.741 6.305 10.891 1.00 74.56 84 SER A O 1
ATOM 681 N N . ILE A 1 85 ? 0.050 6.147 12.986 1.00 80.19 85 ILE A N 1
ATOM 682 C CA . ILE A 1 85 ? 1.393 6.654 12.669 1.00 80.19 85 ILE A CA 1
ATOM 683 C C . ILE A 1 85 ? 2.092 5.698 11.704 1.00 80.19 85 ILE A C 1
ATOM 685 O O . ILE A 1 85 ? 2.653 6.142 10.705 1.00 80.19 85 ILE A O 1
ATOM 689 N N . PHE A 1 86 ? 2.010 4.391 11.964 1.00 78.12 86 PHE A N 1
ATOM 690 C CA . PHE A 1 86 ? 2.644 3.381 11.123 1.00 78.12 86 PHE A CA 1
ATOM 691 C C . PHE A 1 86 ? 2.054 3.369 9.706 1.00 78.12 86 PHE A C 1
ATOM 693 O O . PHE A 1 86 ? 2.791 3.440 8.727 1.00 78.12 86 PHE A O 1
ATOM 700 N N . MET A 1 87 ? 0.723 3.373 9.589 1.00 78.19 87 MET A N 1
ATOM 701 C CA . MET A 1 87 ? 0.032 3.415 8.296 1.00 78.19 87 MET A CA 1
ATOM 702 C C . MET A 1 87 ? 0.291 4.716 7.532 1.00 78.19 87 MET A C 1
ATOM 704 O O . MET A 1 87 ? 0.569 4.672 6.337 1.00 78.19 87 MET A O 1
ATOM 708 N N . SER A 1 88 ? 0.257 5.871 8.202 1.00 81.94 88 SER A N 1
ATOM 709 C CA . SER A 1 88 ? 0.592 7.152 7.570 1.00 81.94 88 SER A CA 1
ATOM 710 C C . SER A 1 88 ? 2.046 7.193 7.099 1.00 81.94 88 SER A C 1
ATOM 712 O O . SER A 1 88 ? 2.315 7.714 6.022 1.00 81.94 88 SER A O 1
ATOM 714 N N . GLY A 1 89 ? 2.975 6.615 7.867 1.00 83.12 89 GLY A N 1
ATOM 715 C CA . GLY A 1 89 ? 4.377 6.482 7.470 1.00 83.12 89 GLY A CA 1
ATOM 716 C C . GLY A 1 89 ? 4.546 5.642 6.205 1.00 83.12 89 GLY A C 1
ATOM 717 O O . GLY A 1 89 ? 5.254 6.059 5.293 1.00 83.12 89 GLY A O 1
ATOM 718 N N . ILE A 1 90 ? 3.839 4.510 6.111 1.00 82.19 90 ILE A N 1
ATOM 719 C CA . ILE A 1 90 ? 3.837 3.663 4.909 1.00 82.19 90 ILE A CA 1
ATOM 720 C C . ILE A 1 90 ? 3.269 4.431 3.710 1.00 82.19 90 ILE A C 1
ATOM 722 O O . ILE A 1 90 ? 3.894 4.448 2.657 1.00 82.19 90 ILE A O 1
ATOM 726 N N . ILE A 1 91 ? 2.136 5.123 3.868 1.00 84.31 91 ILE A N 1
ATOM 727 C CA . ILE A 1 91 ? 1.522 5.905 2.783 1.00 84.31 91 ILE A CA 1
ATOM 728 C C . ILE A 1 91 ? 2.465 7.017 2.306 1.00 84.31 91 ILE A C 1
ATOM 730 O O . ILE A 1 91 ? 2.672 7.165 1.104 1.00 84.31 91 ILE A O 1
ATOM 734 N N . LEU A 1 92 ? 3.063 7.781 3.226 1.00 86.81 92 LEU A N 1
ATOM 735 C CA . LEU A 1 92 ? 4.014 8.844 2.886 1.00 86.81 92 LEU A CA 1
ATOM 736 C C . LEU A 1 92 ? 5.249 8.294 2.170 1.00 86.81 92 LEU A C 1
ATOM 738 O O . LEU A 1 92 ? 5.689 8.878 1.182 1.00 86.81 92 LEU A O 1
ATOM 742 N N . TYR A 1 93 ? 5.778 7.161 2.634 1.00 83.81 93 TYR A N 1
ATOM 743 C CA . TYR A 1 93 ? 6.893 6.483 1.982 1.00 83.81 93 TYR A CA 1
ATOM 744 C C . TYR A 1 93 ? 6.527 6.015 0.567 1.00 83.81 93 TYR A C 1
ATOM 746 O O . TYR A 1 93 ? 7.276 6.275 -0.374 1.00 83.81 93 TYR A O 1
ATOM 754 N N . SER A 1 94 ? 5.357 5.393 0.389 1.00 80.75 94 SER A N 1
ATOM 755 C CA . SER A 1 94 ? 4.872 4.958 -0.924 1.00 80.75 94 SER A CA 1
ATOM 756 C C . SER A 1 94 ? 4.670 6.137 -1.877 1.00 80.75 94 SER A C 1
ATOM 758 O O . SER A 1 94 ? 5.073 6.054 -3.033 1.00 80.75 94 SER A O 1
ATOM 760 N N . ILE A 1 95 ? 4.109 7.254 -1.398 1.00 82.44 95 ILE A N 1
ATOM 761 C CA . ILE A 1 95 ? 3.943 8.486 -2.183 1.00 82.44 95 ILE A CA 1
ATOM 762 C C . ILE A 1 95 ? 5.306 9.053 -2.593 1.00 82.44 95 ILE A C 1
ATOM 764 O O . ILE A 1 95 ? 5.515 9.354 -3.766 1.00 82.44 95 ILE A O 1
ATOM 768 N N . TYR A 1 96 ? 6.245 9.171 -1.652 1.00 86.62 96 TYR A N 1
ATOM 769 C CA . TYR A 1 96 ? 7.598 9.654 -1.932 1.00 86.62 96 TYR A CA 1
ATOM 770 C C . TYR A 1 96 ? 8.309 8.782 -2.976 1.00 86.62 96 TYR A C 1
ATOM 772 O O . TYR A 1 96 ? 8.865 9.304 -3.941 1.00 86.62 96 TYR A O 1
ATOM 780 N N . SER A 1 97 ? 8.231 7.456 -2.827 1.00 77.44 97 SER A N 1
ATOM 781 C CA . SER A 1 97 ? 8.790 6.507 -3.792 1.00 77.44 97 SER A CA 1
ATOM 782 C C . SER A 1 97 ? 8.163 6.659 -5.178 1.00 77.44 97 SER A C 1
ATOM 784 O O . SER A 1 97 ? 8.859 6.502 -6.175 1.00 77.44 97 SER A O 1
ATOM 786 N N . LEU A 1 98 ? 6.866 6.963 -5.256 1.00 79.25 98 LEU A N 1
ATOM 787 C CA . LEU A 1 98 ? 6.157 7.148 -6.520 1.00 79.25 98 LEU A CA 1
ATOM 788 C C . LEU A 1 98 ? 6.611 8.437 -7.220 1.00 79.25 98 LEU A C 1
ATOM 790 O O . LEU A 1 98 ? 6.919 8.407 -8.407 1.00 79.25 98 LEU A O 1
ATOM 794 N N . PHE A 1 99 ? 6.756 9.540 -6.481 1.00 82.12 99 PHE A N 1
ATOM 795 C CA . PHE A 1 99 ? 7.290 10.790 -7.031 1.00 82.12 99 PHE A CA 1
ATOM 796 C C . PHE A 1 99 ? 8.744 10.665 -7.497 1.00 82.12 99 PHE A C 1
ATOM 798 O O . PHE A 1 99 ? 9.078 11.195 -8.550 1.00 82.12 99 PHE A O 1
ATOM 805 N N . HIS A 1 100 ? 9.592 9.934 -6.770 1.00 78.44 100 HIS A N 1
ATOM 806 C CA . HIS A 1 100 ? 10.988 9.708 -7.167 1.00 78.44 100 HIS A CA 1
ATOM 807 C C . HIS A 1 100 ? 11.128 8.761 -8.375 1.00 78.44 100 HIS A C 1
ATOM 809 O O . HIS A 1 100 ? 12.157 8.750 -9.039 1.00 78.44 100 HIS A O 1
ATOM 815 N N . MET A 1 101 ? 10.135 7.914 -8.656 1.00 67.06 101 MET A N 1
ATOM 816 C CA . MET A 1 101 ? 10.164 7.042 -9.839 1.00 67.06 101 MET A CA 1
ATOM 817 C C . MET A 1 101 ? 9.588 7.701 -11.095 1.00 67.06 101 MET A C 1
ATOM 819 O O . MET A 1 101 ? 9.855 7.222 -12.193 1.00 67.06 101 MET A O 1
ATOM 823 N N . VAL A 1 102 ? 8.782 8.753 -10.933 1.00 61.03 102 VAL A N 1
ATOM 824 C CA . VAL A 1 102 ? 8.117 9.473 -12.032 1.00 61.03 102 VAL A CA 1
ATOM 825 C C . VAL A 1 102 ? 8.860 10.760 -12.428 1.00 61.03 102 VAL A C 1
ATOM 827 O O . VAL A 1 102 ? 8.688 11.216 -13.557 1.00 61.03 102 VAL A O 1
ATOM 830 N N . GLY A 1 103 ? 9.657 11.347 -11.528 1.00 51.06 103 GLY A N 1
ATOM 831 C CA . GLY A 1 103 ? 10.501 12.526 -11.786 1.00 51.06 103 GLY A CA 1
ATOM 832 C C . GLY A 1 103 ? 11.930 12.165 -12.163 1.00 51.06 103 GLY A C 1
ATOM 833 O O . GLY A 1 103 ? 12.489 12.887 -13.016 1.00 51.06 103 GLY A O 1
#

Secondary structure (DSSP, 8-state):
---------HHHHHHHHHHHHHHHHHHHHHHHHHHHTTS---HHHHHHHHHHHHHHHHHHHHHHHHHHHHHTTSS-HHHHHHHHHHHHHHHHHHHHHHHHHH-

Sequence (103 aa):
MKFRGTPINTWALLLLVCLPVAIVYQFMWSWYFTTMSGASWSLELYQNLVVFKLSSEIVMYSIMLWALVKVSVTQHPLSKGIVSIFMSGIILYSIYSLFHMVG

pLDDT: mean 74.08, std 12.5, range [32.12, 88.38]

Foldseek 3Di:
DDPPPPPCPVLVVVLVVLVVVVVVLVVVVVCVCVVCVPPDDDPVNVLVVLLVSLVVLLVSLVSNLVSLVVVPVPDDDPVNVVSNVVSVVSNVVSVVVNVVSVD